Protein AF-A0A8X7S260-F1 (afdb_monomer)

Nearest PDB structures (foldseek):
  6qb8-assembly1_Z  TM=8.888E-01  e=1.088E-11  Homo sapiens
  6qb8-assembly1_z  TM=8.817E-01  e=7.851E-12  Homo sapiens
  6krd-assembly1_z  TM=8.462E-01  e=6.605E-10  Saccharomyces cerevisiae S288C
  3izk-assembly1_A  TM=9.332E-01  e=3.162E-06  Methanococcus maripaludis
  5w74-assembly1_A  TM=9.284E-01  e=2.004E-06  Methanococcus maripaludis

Secondary structure (DSSP, 8-state):
----S-----TT---SS---EEE-SSPPPHHHHHHHHHTT-EEE-S--HHHHHHHHHHH-----S-STT--GGG----SEEEEEEETTEEEEEEE--SS-S--------SSHHHHHHHHHHHHHHHHHHHHHHHH-----TTTHHHHHHHHHHHHHHHHT-

Mean predicted aligned error: 10.53 Å

InterPro domains:
  IPR002423 Chaperonin Cpn60/GroEL/TCP-1 family [PF00118] (23-148)
  IPR017998 T-complex protein 1 [PTHR11353] (20-147)
  IPR027409 GroEL-like apical domain superfamily [G3DSA:3.50.7.10] (14-104)
  IPR027409 GroEL-like apical domain superfamily [SSF52029] (23-109)
  IPR027410 TCP-1-like chaperonin intermediate domain superfamily [SSF54849] (99-135)

Structure (mmCIF, N/CA/C/O backbone):
data_AF-A0A8X7S260-F1
#
_entry.id   AF-A0A8X7S260-F1
#
loop_
_atom_site.group_PDB
_atom_site.id
_atom_site.type_symbol
_atom_site.label_atom_id
_atom_site.label_alt_id
_atom_site.label_comp_id
_atom_site.label_asym_id
_atom_site.label_entity_id
_atom_site.label_seq_id
_atom_site.pdbx_PDB_ins_code
_atom_site.Cartn_x
_atom_site.Cartn_y
_atom_site.Cartn_z
_atom_site.occupancy
_atom_site.B_iso_or_equiv
_atom_site.auth_seq_id
_atom_site.auth_comp_id
_atom_site.auth_asym_id
_atom_site.auth_atom_id
_atom_site.pdbx_PDB_model_num
ATOM 1 N N . MET A 1 1 ? -2.926 1.663 4.053 1.00 48.38 1 MET A N 1
ATOM 2 C CA . MET A 1 1 ? -2.235 2.239 5.221 1.00 48.38 1 MET A CA 1
ATOM 3 C C . MET A 1 1 ? -2.868 3.576 5.534 1.00 48.38 1 MET A C 1
ATOM 5 O O . MET A 1 1 ? -3.046 4.372 4.614 1.00 48.38 1 MET A O 1
ATOM 9 N N . MET A 1 2 ? -3.307 3.755 6.772 1.00 48.09 2 MET A N 1
ATOM 10 C CA . MET A 1 2 ? -3.857 5.011 7.261 1.00 48.09 2 MET A CA 1
ATOM 11 C C . MET A 1 2 ? -2.799 5.652 8.157 1.00 48.09 2 MET A C 1
ATOM 13 O O . MET A 1 2 ? -2.284 4.975 9.038 1.00 48.09 2 MET A O 1
ATOM 17 N N . ASP A 1 3 ? -2.401 6.888 7.842 1.00 41.50 3 ASP A N 1
ATOM 18 C CA . ASP A 1 3 ? -1.602 7.704 8.762 1.00 41.50 3 ASP A CA 1
ATOM 19 C C . ASP A 1 3 ? -2.616 8.341 9.715 1.00 41.50 3 ASP A C 1
ATOM 21 O O . ASP A 1 3 ? -3.375 9.228 9.294 1.00 41.50 3 ASP A O 1
ATOM 25 N N . ASP A 1 4 ? -2.676 7.810 10.930 1.00 44.59 4 ASP A N 1
ATOM 26 C CA . ASP A 1 4 ? -3.700 8.082 11.932 1.00 44.59 4 ASP A CA 1
ATOM 27 C C . ASP A 1 4 ? -3.043 8.783 13.130 1.00 44.59 4 ASP A C 1
ATOM 29 O O . ASP A 1 4 ? -2.423 8.131 13.964 1.00 44.59 4 ASP A O 1
ATOM 33 N N . GLU A 1 5 ? -3.156 10.112 13.217 1.00 36.41 5 GLU A N 1
ATOM 34 C CA . GLU A 1 5 ? -2.592 10.864 14.354 1.00 36.41 5 GLU A CA 1
ATOM 35 C C . GLU A 1 5 ? -3.492 10.914 15.595 1.00 36.41 5 GLU A C 1
ATOM 37 O O . GLU A 1 5 ? -3.014 11.298 16.648 1.00 36.41 5 GLU A O 1
ATOM 42 N N . ASP A 1 6 ? -4.746 10.462 15.552 1.00 32.25 6 ASP A N 1
ATOM 43 C CA . ASP A 1 6 ? -5.596 10.445 16.752 1.00 32.25 6 ASP A CA 1
ATOM 44 C C . ASP A 1 6 ? -6.490 9.203 16.764 1.00 32.25 6 ASP A C 1
ATOM 46 O O . ASP A 1 6 ? -7.615 9.218 16.250 1.00 32.25 6 ASP A O 1
ATOM 50 N N . PHE A 1 7 ? -5.982 8.114 17.347 1.00 42.25 7 PHE A N 1
ATOM 51 C CA . PHE A 1 7 ? -6.727 6.867 17.523 1.00 42.25 7 PHE A CA 1
ATOM 52 C C . PHE A 1 7 ? -6.581 6.286 18.929 1.00 42.25 7 PHE A C 1
ATOM 54 O O . PHE A 1 7 ? -5.612 5.590 19.272 1.00 42.25 7 PHE A O 1
ATOM 61 N N . ASP A 1 8 ? -7.622 6.513 19.723 1.00 37.78 8 ASP A N 1
ATOM 62 C CA . ASP A 1 8 ? -7.876 5.751 20.934 1.00 37.78 8 ASP A CA 1
ATOM 63 C C . ASP A 1 8 ? -8.620 4.471 20.557 1.00 37.78 8 ASP A C 1
ATOM 65 O O . ASP A 1 8 ? -9.712 4.490 19.987 1.00 37.78 8 ASP A O 1
ATOM 69 N N . PHE A 1 9 ? -7.966 3.347 20.834 1.00 46.19 9 PHE A N 1
ATOM 70 C CA . PHE A 1 9 ? -8.487 2.008 20.624 1.00 46.19 9 PHE A CA 1
ATOM 71 C C . PHE A 1 9 ? -8.379 1.269 21.954 1.00 46.19 9 PHE A C 1
ATOM 73 O O . PHE A 1 9 ? -7.269 0.968 22.402 1.00 46.19 9 PHE A O 1
ATOM 80 N N . ASP A 1 10 ? -9.515 0.981 22.588 1.00 38.03 10 ASP A N 1
ATOM 81 C CA . ASP A 1 10 ? -9.543 0.178 23.808 1.00 38.03 10 ASP A CA 1
ATOM 82 C C . ASP A 1 10 ? -9.396 -1.302 23.445 1.00 38.03 10 ASP A C 1
ATOM 84 O O . ASP A 1 10 ? -10.298 -1.970 22.935 1.00 38.03 10 ASP A O 1
ATOM 88 N N . LYS A 1 11 ? -8.188 -1.817 23.679 1.00 41.78 11 LYS A N 1
ATOM 89 C CA . LYS A 1 11 ? -7.695 -3.111 23.189 1.00 41.78 11 LYS A CA 1
ATOM 90 C C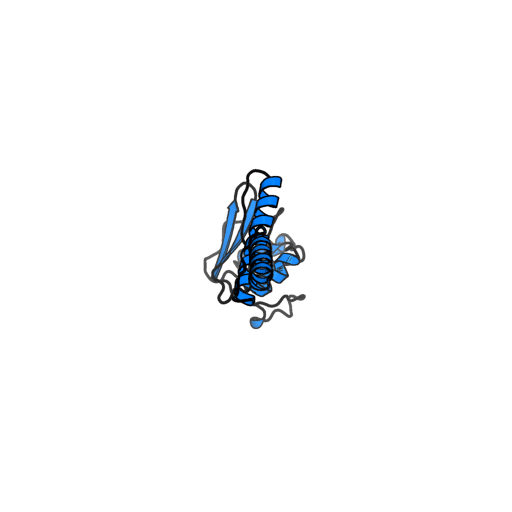 . LYS A 1 11 ? -8.294 -4.350 23.861 1.00 41.78 11 LYS A C 1
ATOM 92 O O . LYS A 1 11 ? -7.859 -5.462 23.568 1.00 41.78 11 LYS A O 1
ATOM 97 N N . GLU A 1 12 ? -9.253 -4.215 24.769 1.00 36.50 12 GLU A N 1
ATOM 98 C CA . GLU A 1 12 ? -9.434 -5.247 25.796 1.00 36.50 12 GLU A CA 1
ATOM 99 C C . GLU A 1 12 ? -10.564 -6.262 25.541 1.00 36.50 12 GLU A C 1
ATOM 101 O O . GLU A 1 12 ? -10.754 -7.165 26.354 1.00 36.50 12 GLU A O 1
ATOM 106 N N . ARG A 1 13 ? -11.324 -6.191 24.430 1.00 40.81 13 ARG A N 1
ATOM 107 C CA . ARG A 1 13 ? -12.587 -6.963 24.382 1.00 40.81 13 ARG A CA 1
ATOM 108 C C . ARG A 1 13 ? -13.137 -7.480 23.049 1.00 40.81 13 ARG A C 1
ATOM 110 O O . ARG A 1 13 ? -14.346 -7.665 22.959 1.00 40.81 13 ARG A O 1
ATOM 117 N N . ILE A 1 14 ? -12.322 -7.801 22.039 1.00 48.59 14 ILE A N 1
ATOM 118 C CA . ILE A 1 14 ? -12.876 -8.297 20.758 1.00 48.59 14 ILE A CA 1
ATOM 119 C C . ILE A 1 14 ? -12.652 -9.814 20.567 1.00 48.59 14 ILE A C 1
ATOM 121 O O . ILE A 1 14 ? -11.515 -10.253 20.368 1.00 48.59 14 ILE A O 1
ATOM 125 N N . PRO A 1 15 ? -13.712 -10.653 20.606 1.00 39.16 15 PRO A N 1
ATOM 126 C CA . PRO A 1 15 ? -13.614 -12.071 20.279 1.00 39.16 15 PRO A CA 1
ATOM 127 C C . PRO A 1 15 ? -13.360 -12.270 18.774 1.00 39.16 15 PRO A C 1
ATOM 129 O O . PRO A 1 15 ? -13.982 -11.646 17.924 1.00 39.16 15 PRO A O 1
ATOM 132 N N . ARG A 1 16 ? -12.451 -13.195 18.441 1.00 40.56 16 ARG A N 1
ATOM 133 C CA . ARG A 1 16 ? -11.878 -13.473 17.103 1.00 40.56 16 ARG A CA 1
ATOM 134 C C . ARG A 1 16 ? -12.853 -13.918 15.988 1.00 40.56 16 ARG A C 1
ATOM 136 O O . ARG A 1 16 ? -12.409 -14.515 15.009 1.00 40.56 16 ARG A O 1
ATOM 143 N N . LYS A 1 17 ? -14.168 -13.725 16.101 1.00 36.12 17 LYS A N 1
ATOM 144 C CA . LYS A 1 17 ? -15.135 -14.268 15.132 1.00 36.12 17 LYS A CA 1
ATOM 145 C C . LYS A 1 17 ? -16.014 -13.161 14.555 1.00 36.12 17 LYS A C 1
ATOM 147 O O . LYS A 1 17 ? -16.939 -12.711 15.211 1.00 36.12 17 LYS A O 1
ATOM 152 N N . LYS A 1 18 ? -15.719 -12.830 13.289 1.00 41.84 18 LYS A N 1
ATOM 153 C CA . LYS A 1 18 ? -16.306 -11.777 12.436 1.00 41.84 18 LYS A CA 1
ATOM 154 C C . LYS A 1 18 ? -15.912 -10.361 12.854 1.00 41.84 18 LYS A C 1
ATOM 156 O O . LYS A 1 18 ? -16.668 -9.646 13.492 1.00 41.84 18 LYS A O 1
ATOM 161 N N . ILE A 1 19 ? -14.713 -9.962 12.439 1.00 50.75 19 ILE A N 1
ATOM 162 C CA . ILE A 1 19 ? -14.265 -8.576 12.540 1.00 50.75 19 ILE A CA 1
ATOM 163 C C . ILE A 1 19 ? -14.835 -7.830 11.332 1.00 50.75 19 ILE A C 1
ATOM 165 O O . ILE A 1 19 ? -14.309 -7.934 10.226 1.00 50.75 19 ILE A O 1
ATOM 169 N N . CYS A 1 20 ? -15.932 -7.108 11.537 1.00 52.25 20 CYS A N 1
ATOM 170 C CA . CYS A 1 20 ? -16.378 -6.091 10.594 1.00 52.25 20 CYS A CA 1
ATOM 171 C C . CYS A 1 20 ? -15.602 -4.809 10.914 1.00 52.25 20 CYS A C 1
ATOM 173 O O . CYS A 1 20 ? -15.678 -4.308 12.035 1.00 52.25 20 CYS A O 1
ATOM 175 N N . ALA A 1 21 ? -14.821 -4.309 9.957 1.00 58.41 21 ALA A N 1
ATOM 176 C CA . ALA A 1 21 ? -14.136 -3.028 10.086 1.00 58.41 21 ALA A CA 1
ATOM 177 C C . ALA A 1 21 ? -14.994 -1.937 9.427 1.00 58.41 21 ALA A C 1
ATOM 179 O O . ALA A 1 21 ? -15.119 -1.900 8.204 1.00 58.41 21 ALA A O 1
ATOM 180 N N . GLY A 1 22 ? -15.615 -1.074 10.232 1.00 59.47 22 GLY A N 1
ATOM 181 C CA . GLY A 1 22 ? -16.381 0.075 9.751 1.00 59.47 22 GLY A CA 1
ATOM 182 C C . GLY A 1 22 ? -15.469 1.287 9.591 1.00 59.47 22 GLY A C 1
ATOM 183 O O . GLY A 1 22 ? -14.936 1.786 10.579 1.00 59.47 22 GLY A O 1
ATOM 184 N N . ILE A 1 23 ? -15.269 1.763 8.362 1.00 65.00 23 ILE A N 1
ATOM 185 C CA . ILE A 1 23 ? -14.411 2.921 8.083 1.00 65.00 23 ILE A CA 1
ATOM 186 C C . ILE A 1 23 ? -15.292 4.135 7.800 1.00 65.00 23 ILE A C 1
ATOM 188 O O . ILE A 1 23 ? -16.053 4.138 6.834 1.00 65.00 23 ILE A O 1
ATOM 192 N N . TYR A 1 24 ? -15.164 5.182 8.615 1.00 64.25 24 TYR A N 1
ATOM 193 C CA . TYR A 1 24 ? -16.004 6.373 8.514 1.00 64.25 24 TYR A CA 1
ATOM 194 C C . TYR A 1 24 ? -15.188 7.591 8.076 1.00 64.25 24 TYR A C 1
ATOM 196 O O . TYR A 1 24 ? -14.144 7.917 8.646 1.00 64.25 24 TYR A O 1
ATOM 204 N N . MET A 1 25 ? -15.694 8.308 7.067 1.00 52.06 25 MET A N 1
ATOM 205 C CA . MET A 1 25 ? -15.110 9.586 6.633 1.00 52.06 25 MET A CA 1
ATOM 206 C C . MET A 1 25 ? -15.355 10.704 7.654 1.00 52.06 25 MET A C 1
ATOM 208 O O . MET A 1 25 ? -14.506 11.573 7.845 1.00 52.06 25 MET A O 1
ATOM 212 N N . LYS A 1 26 ? -16.519 10.694 8.316 1.00 68.00 26 LYS A N 1
ATOM 213 C CA . LYS A 1 26 ? -16.851 11.649 9.379 1.00 68.00 26 LYS A CA 1
ATOM 214 C C . LYS A 1 26 ? -16.353 11.149 10.736 1.00 68.00 26 LYS A C 1
ATOM 216 O O . LYS A 1 26 ? -16.098 9.963 10.933 1.00 68.00 26 LYS A O 1
ATOM 221 N N . GLY A 1 27 ? -16.192 12.084 11.670 1.00 63.62 27 GLY A N 1
ATOM 222 C CA . GLY A 1 27 ? -15.901 11.749 13.058 1.00 63.62 27 GLY A CA 1
ATOM 223 C C . GLY A 1 27 ? -17.075 11.008 13.693 1.00 63.62 27 GLY A C 1
ATOM 224 O O . GLY A 1 27 ? -18.220 11.393 13.490 1.00 63.62 27 GLY A O 1
ATOM 225 N N . ILE A 1 28 ? -16.763 9.967 14.457 1.00 72.44 28 ILE A N 1
ATOM 226 C CA . ILE A 1 28 ? -17.706 9.250 15.316 1.00 72.44 28 ILE A CA 1
ATOM 227 C C . ILE A 1 28 ? -17.657 9.897 16.705 1.00 72.44 28 ILE A C 1
ATOM 229 O O . ILE A 1 28 ? -16.582 10.346 17.133 1.00 72.44 28 ILE A O 1
ATOM 233 N N . ASP A 1 29 ? -18.800 9.972 17.380 1.00 79.56 29 ASP A N 1
ATOM 234 C CA . ASP A 1 29 ? -18.892 10.412 18.771 1.00 79.56 29 ASP A CA 1
ATOM 235 C C . ASP A 1 29 ? -18.348 9.333 19.727 1.00 79.56 29 ASP A C 1
ATOM 237 O O . ASP A 1 29 ? -18.631 8.150 19.519 1.00 79.56 29 ASP A O 1
ATOM 241 N N . PRO A 1 30 ? -17.636 9.707 20.808 1.00 76.62 30 PRO A N 1
ATOM 242 C CA . PRO A 1 30 ? -17.104 8.760 21.793 1.00 76.62 30 PRO A CA 1
ATOM 243 C C . PRO A 1 30 ? -18.101 7.702 22.310 1.00 76.62 30 PRO A C 1
ATOM 245 O O . PRO A 1 30 ? -17.763 6.523 22.259 1.00 76.62 30 PRO A O 1
ATOM 248 N N . PRO A 1 31 ? -19.351 8.036 22.707 1.00 81.81 31 PRO A N 1
ATOM 249 C CA . PRO A 1 31 ? -20.288 7.021 23.204 1.00 81.81 31 PRO A CA 1
ATOM 250 C C . PRO A 1 31 ? -20.689 5.983 22.145 1.00 81.81 31 PRO A C 1
ATOM 252 O O . PRO A 1 31 ? -21.048 4.857 22.482 1.00 81.81 31 PRO A O 1
ATOM 255 N N . SER A 1 32 ? -20.627 6.342 20.860 1.00 79.31 32 SER A N 1
ATOM 256 C CA . SER A 1 32 ? -20.924 5.413 19.766 1.00 79.31 32 SER A CA 1
ATOM 257 C C . SER A 1 32 ? -19.779 4.426 19.537 1.00 79.31 32 SER A C 1
ATOM 259 O O . SER A 1 32 ? -20.025 3.291 19.138 1.00 79.31 32 SER A O 1
ATOM 261 N N . LEU A 1 33 ? -18.535 4.823 19.827 1.00 75.50 33 LEU A N 1
ATOM 262 C CA . LEU A 1 33 ? -17.379 3.924 19.764 1.00 75.50 33 LEU A CA 1
ATOM 263 C C . LEU A 1 33 ? -17.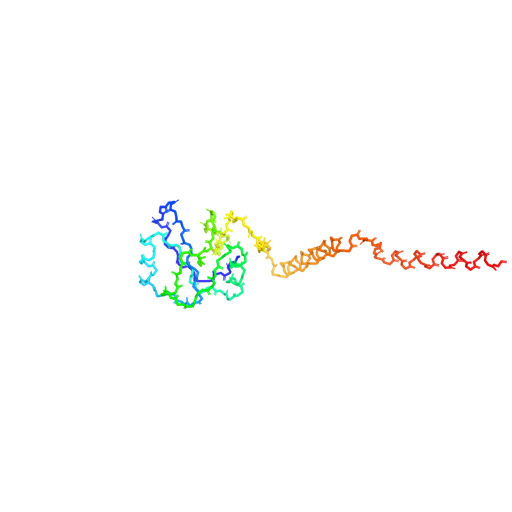479 2.826 20.824 1.00 75.50 33 LEU A C 1
ATOM 265 O O . LEU A 1 33 ? -17.271 1.659 20.500 1.00 75.50 33 LEU A O 1
ATOM 269 N N . ASP A 1 34 ? -17.894 3.173 22.043 1.00 79.19 34 ASP A N 1
ATOM 270 C CA . ASP A 1 34 ? -18.097 2.199 23.122 1.00 79.19 34 ASP A CA 1
ATOM 271 C C . ASP A 1 34 ? -19.171 1.161 22.768 1.00 79.19 34 ASP A C 1
ATOM 273 O O . ASP A 1 34 ? -19.042 -0.024 23.085 1.00 79.19 34 ASP A O 1
ATOM 277 N N . LEU A 1 35 ? -20.239 1.596 22.091 1.00 80.75 35 LEU A N 1
ATOM 278 C CA . LEU A 1 35 ? -21.301 0.716 21.600 1.00 80.75 35 LEU A CA 1
ATOM 279 C C . LEU A 1 35 ? -20.779 -0.240 20.517 1.00 80.75 35 LEU A C 1
ATOM 281 O O . LEU A 1 35 ? -21.038 -1.439 20.588 1.00 80.75 35 LEU A O 1
ATOM 285 N N . LEU A 1 36 ? -19.993 0.258 19.560 1.00 76.12 36 LEU A N 1
ATOM 286 C CA . LEU A 1 36 ? -19.393 -0.561 18.499 1.00 76.12 36 LEU A CA 1
ATOM 287 C C . LEU A 1 36 ? -18.363 -1.559 19.048 1.00 76.12 36 LEU A C 1
ATOM 289 O O . LEU A 1 36 ? -18.339 -2.716 18.627 1.00 76.12 36 LEU A O 1
ATOM 293 N N . ALA A 1 37 ? -17.565 -1.146 20.034 1.00 75.06 37 ALA A N 1
ATOM 294 C CA . ALA A 1 37 ? -16.590 -2.006 20.695 1.00 75.06 37 ALA A CA 1
ATOM 295 C C . ALA A 1 37 ? -17.261 -3.148 21.478 1.00 75.06 37 ALA A C 1
ATOM 297 O O . ALA A 1 37 ? -16.758 -4.273 21.470 1.00 75.06 37 ALA A O 1
ATOM 298 N N . ARG A 1 38 ? -18.422 -2.898 22.107 1.00 77.12 38 ARG A N 1
ATOM 299 C CA . ARG A 1 38 ? -19.225 -3.943 22.776 1.00 77.12 38 ARG A CA 1
ATOM 300 C C . ARG A 1 38 ? -19.737 -5.003 21.806 1.00 77.12 38 ARG A C 1
ATOM 302 O O . ARG A 1 38 ? -19.746 -6.177 22.160 1.00 77.12 38 ARG A O 1
ATOM 309 N N . GLU A 1 39 ? -20.101 -4.596 20.595 1.00 76.19 39 GLU A N 1
ATOM 310 C CA . GLU A 1 39 ? -20.525 -5.498 19.516 1.00 76.19 39 GLU A CA 1
ATOM 311 C C . GLU A 1 39 ? -19.338 -6.147 18.773 1.00 76.19 39 GLU A C 1
ATOM 313 O O . GLU A 1 39 ? -19.529 -6.923 17.838 1.00 76.19 39 GLU A O 1
ATOM 318 N N . GLY A 1 40 ? -18.095 -5.863 19.184 1.00 70.56 40 GLY A N 1
ATOM 319 C CA . GLY A 1 40 ? -16.887 -6.435 18.584 1.00 70.56 40 GLY A CA 1
ATOM 320 C C . GLY A 1 40 ? -16.551 -5.882 17.194 1.00 70.56 40 GLY A C 1
ATOM 321 O O . GLY A 1 40 ? -15.825 -6.527 16.434 1.00 70.56 40 GLY A O 1
ATOM 322 N N . ILE A 1 41 ? -17.071 -4.702 16.852 1.00 75.75 41 ILE A N 1
ATOM 323 C CA . ILE A 1 41 ? -16.849 -4.030 15.570 1.00 75.75 41 ILE A CA 1
ATOM 324 C C . ILE A 1 41 ? -15.671 -3.066 15.715 1.00 75.75 41 ILE A C 1
ATOM 326 O O . ILE A 1 41 ? -15.656 -2.199 16.588 1.00 75.75 41 ILE A O 1
ATOM 330 N N . ILE A 1 42 ? -14.687 -3.193 14.824 1.00 73.94 42 ILE A N 1
ATOM 331 C CA . ILE A 1 42 ? -13.550 -2.270 14.757 1.00 73.94 42 ILE A CA 1
ATOM 332 C C . ILE A 1 42 ? -13.994 -1.054 13.951 1.00 73.94 42 ILE A C 1
ATOM 334 O O . ILE A 1 42 ? -14.357 -1.185 12.782 1.00 73.94 42 ILE A O 1
ATOM 338 N N . ALA A 1 43 ? -13.973 0.130 14.556 1.00 71.69 43 ALA A N 1
ATOM 339 C CA . ALA A 1 43 ? -14.369 1.362 13.887 1.00 71.69 43 ALA A CA 1
ATOM 340 C C . ALA A 1 43 ? -13.163 2.275 13.672 1.00 71.69 43 ALA A C 1
ATOM 342 O O . ALA A 1 43 ? -12.473 2.637 14.623 1.00 71.69 43 ALA A O 1
ATOM 343 N N . LEU A 1 44 ? -12.934 2.667 12.417 1.00 72.94 44 LEU A N 1
ATOM 344 C CA . LEU A 1 44 ? -11.920 3.646 12.058 1.00 72.94 44 LEU A CA 1
ATOM 345 C C . LEU A 1 44 ? -12.565 5.033 11.915 1.00 72.94 44 LEU A C 1
ATOM 347 O O . LEU A 1 44 ? -13.392 5.263 11.028 1.00 72.94 44 LEU A O 1
ATOM 351 N N . ARG A 1 45 ? -12.194 5.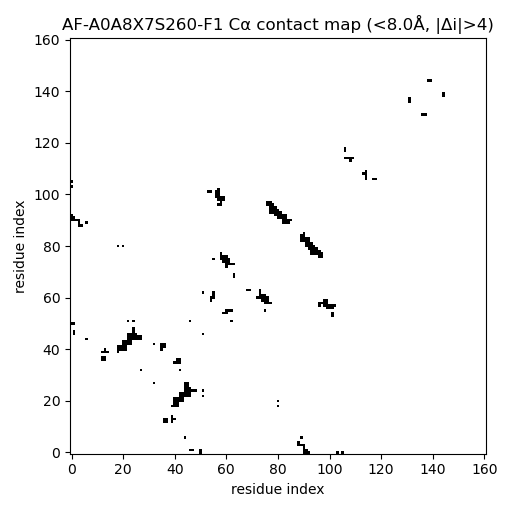956 12.808 1.00 73.62 45 ARG A N 1
ATOM 352 C CA . ARG A 1 45 ? -12.618 7.359 12.816 1.00 73.62 45 ARG A CA 1
ATOM 353 C C . ARG A 1 45 ? -11.764 8.191 11.849 1.00 73.62 45 ARG A C 1
ATOM 355 O O . ARG A 1 45 ? -10.551 8.067 11.835 1.00 73.62 45 ARG A O 1
ATOM 362 N N . ARG A 1 46 ? -12.389 9.105 11.093 1.00 71.88 46 ARG A N 1
ATOM 363 C CA . ARG A 1 46 ? -11.700 10.106 10.240 1.00 71.88 46 ARG A CA 1
ATOM 364 C C . ARG A 1 46 ? -10.728 9.507 9.210 1.00 71.88 46 ARG A C 1
ATOM 366 O O . ARG A 1 46 ? -9.594 9.960 9.063 1.00 71.88 46 ARG A O 1
ATOM 373 N N . ALA A 1 47 ? -11.193 8.561 8.402 1.00 71.81 47 ALA A N 1
ATOM 374 C CA . ALA A 1 47 ? -10.386 8.085 7.284 1.00 71.81 47 ALA A CA 1
ATOM 375 C C . ALA A 1 47 ? -10.206 9.171 6.205 1.00 71.81 47 ALA A C 1
ATOM 377 O O . ALA A 1 47 ? -11.174 9.760 5.712 1.00 71.81 47 ALA A O 1
ATOM 378 N N . LYS A 1 48 ? -8.958 9.405 5.775 1.00 77.69 48 LYS A N 1
ATOM 379 C CA . LYS A 1 48 ? -8.657 10.268 4.617 1.00 77.69 48 LYS A CA 1
ATOM 380 C C . LYS A 1 48 ? -9.352 9.720 3.362 1.00 77.69 48 LYS A C 1
ATOM 382 O O . LYS A 1 48 ? -9.276 8.524 3.081 1.00 77.69 48 LYS A O 1
ATOM 387 N N . ARG A 1 49 ? -9.927 10.604 2.535 1.00 77.06 49 ARG A N 1
ATOM 388 C CA . ARG A 1 49 ? -10.622 10.241 1.279 1.00 77.06 49 ARG A CA 1
ATOM 389 C C . ARG A 1 49 ? -9.794 9.321 0.370 1.00 77.06 49 ARG A C 1
ATOM 391 O O . ARG A 1 49 ? -10.302 8.330 -0.140 1.00 77.06 49 ARG A O 1
ATOM 398 N N . ARG A 1 50 ? -8.491 9.591 0.249 1.00 77.44 50 ARG A N 1
ATOM 399 C CA . ARG A 1 50 ? -7.549 8.773 -0.535 1.00 77.44 50 ARG A CA 1
ATOM 400 C C . ARG A 1 50 ? -7.482 7.310 -0.076 1.00 77.44 50 ARG A C 1
ATOM 402 O O . ARG A 1 50 ? -7.217 6.425 -0.883 1.00 77.44 50 ARG A O 1
ATOM 409 N N . ASN A 1 51 ? -7.671 7.053 1.217 1.00 79.00 51 ASN A N 1
ATOM 410 C CA . ASN A 1 51 ? -7.616 5.704 1.774 1.00 79.00 51 ASN A CA 1
ATOM 411 C C . ASN A 1 51 ? -8.929 4.954 1.549 1.00 79.00 51 ASN A C 1
ATOM 413 O O . ASN A 1 51 ? -8.882 3.762 1.273 1.00 79.00 51 ASN A O 1
ATOM 417 N N . MET A 1 52 ? -10.070 5.650 1.575 1.00 77.25 52 MET A N 1
ATOM 418 C CA . MET A 1 52 ? -11.372 5.062 1.237 1.00 77.25 52 MET A CA 1
ATOM 419 C C . MET A 1 52 ? -11.388 4.497 -0.184 1.00 77.25 52 MET A C 1
ATOM 421 O O . MET A 1 52 ? -11.737 3.338 -0.378 1.00 77.25 52 MET A O 1
ATOM 425 N N . GLU A 1 53 ? -10.924 5.278 -1.161 1.00 81.69 53 GLU A N 1
ATOM 426 C CA . GLU A 1 53 ? -10.853 4.843 -2.564 1.00 81.69 53 GLU A CA 1
ATOM 427 C C . GLU A 1 53 ? -9.978 3.585 -2.724 1.00 81.69 53 GLU A C 1
ATOM 429 O O . GLU A 1 53 ? -10.313 2.667 -3.468 1.00 81.69 53 GLU A O 1
ATOM 434 N N . ARG A 1 54 ? -8.879 3.491 -1.965 1.00 82.31 54 ARG A N 1
ATOM 435 C CA . ARG A 1 54 ? -7.990 2.318 -1.972 1.00 82.31 54 ARG A CA 1
ATOM 436 C C . ARG A 1 54 ? -8.595 1.097 -1.291 1.00 82.31 54 ARG A C 1
ATOM 438 O O . ARG A 1 54 ? -8.334 -0.015 -1.730 1.00 82.31 54 ARG A O 1
ATOM 445 N N . LEU A 1 55 ? -9.373 1.287 -0.229 1.00 80.00 55 LEU A N 1
ATOM 446 C CA . LEU A 1 55 ? -9.991 0.192 0.525 1.00 80.00 55 LEU A CA 1
ATOM 447 C C . LEU A 1 55 ? -11.169 -0.419 -0.223 1.00 80.00 55 LEU A C 1
ATOM 449 O O . LEU A 1 55 ? -11.318 -1.634 -0.203 1.00 80.00 55 LEU A O 1
ATOM 453 N N . VAL A 1 56 ? -11.933 0.399 -0.946 1.00 83.38 56 VAL A N 1
ATOM 454 C CA . VAL A 1 56 ? -12.943 -0.069 -1.905 1.00 83.38 56 VAL A CA 1
ATOM 455 C C . VAL A 1 56 ? -12.296 -0.978 -2.953 1.00 83.38 56 VAL A C 1
ATOM 457 O O . VAL A 1 56 ? -12.743 -2.101 -3.157 1.00 83.38 56 VAL A O 1
ATOM 460 N N . LEU A 1 57 ? -11.172 -0.550 -3.541 1.00 82.19 57 LEU A N 1
ATOM 461 C CA . LEU A 1 57 ? -10.434 -1.351 -4.526 1.00 82.19 57 LEU A CA 1
ATOM 462 C C . LEU A 1 57 ? -9.753 -2.592 -3.931 1.00 82.19 57 LEU A C 1
ATOM 464 O O . LEU A 1 57 ? -9.602 -3.598 -4.619 1.00 82.19 57 LEU A O 1
ATOM 468 N N . ALA A 1 58 ? -9.297 -2.523 -2.680 1.00 81.50 58 ALA A N 1
ATOM 469 C CA . ALA A 1 58 ? -8.666 -3.653 -2.013 1.00 81.50 58 ALA A CA 1
ATOM 470 C C . ALA A 1 58 ? -9.708 -4.703 -1.614 1.00 81.50 58 ALA A C 1
ATOM 472 O O . ALA A 1 58 ? -9.575 -5.848 -2.023 1.00 81.50 58 ALA A O 1
ATOM 473 N N . CYS A 1 59 ? -10.734 -4.310 -0.852 1.00 79.06 59 CYS A N 1
ATOM 474 C CA . CYS A 1 59 ? -11.726 -5.187 -0.219 1.00 79.06 59 CYS A CA 1
ATOM 475 C C . CYS A 1 59 ? -12.941 -5.517 -1.098 1.00 79.06 59 CYS A C 1
ATOM 477 O O . CYS A 1 59 ? -13.678 -6.446 -0.763 1.00 79.06 59 CYS A O 1
ATOM 479 N N . GLY A 1 60 ? -13.162 -4.772 -2.187 1.00 77.06 60 GLY A N 1
ATOM 480 C CA . GLY A 1 60 ? -14.274 -4.976 -3.119 1.00 77.06 60 GLY A CA 1
ATOM 481 C C . GLY A 1 60 ? -15.645 -4.531 -2.597 1.00 77.06 60 GLY A C 1
ATOM 482 O O . GLY A 1 60 ? -16.650 -5.028 -3.086 1.00 77.06 60 GLY A O 1
ATOM 483 N N . GLY A 1 61 ? -15.690 -3.654 -1.589 1.00 79.19 61 GLY A N 1
ATOM 484 C CA . GLY A 1 61 ? -16.937 -3.090 -1.049 1.00 79.19 61 GLY A CA 1
ATOM 485 C C . GLY A 1 61 ? -17.275 -1.727 -1.653 1.00 79.19 61 GLY A C 1
ATOM 486 O O . GLY A 1 61 ? -16.421 -1.099 -2.274 1.00 79.19 61 GLY A O 1
ATOM 487 N N . GLU A 1 62 ? -18.487 -1.230 -1.425 1.00 80.06 62 GLU A N 1
ATOM 488 C CA . GLU A 1 62 ? -18.931 0.083 -1.909 1.00 80.06 62 GLU A CA 1
ATOM 489 C C . GLU A 1 62 ? -18.931 1.138 -0.796 1.00 80.06 62 GLU A C 1
ATOM 491 O O . GLU A 1 62 ? -19.230 0.863 0.367 1.00 80.06 62 GLU A O 1
ATOM 496 N N . ALA A 1 63 ? -18.593 2.379 -1.152 1.00 79.19 63 ALA A N 1
ATOM 497 C CA . ALA A 1 63 ? -18.653 3.501 -0.223 1.00 79.19 63 ALA A CA 1
ATOM 498 C C . ALA A 1 63 ? -20.087 4.047 -0.150 1.00 79.19 63 ALA A C 1
ATOM 500 O O . ALA A 1 63 ? -20.557 4.699 -1.082 1.00 79.19 63 ALA A O 1
ATOM 501 N N . VAL A 1 64 ? -20.759 3.809 0.976 1.00 81.75 64 VAL A N 1
ATOM 502 C CA . VAL A 1 64 ? -22.135 4.259 1.227 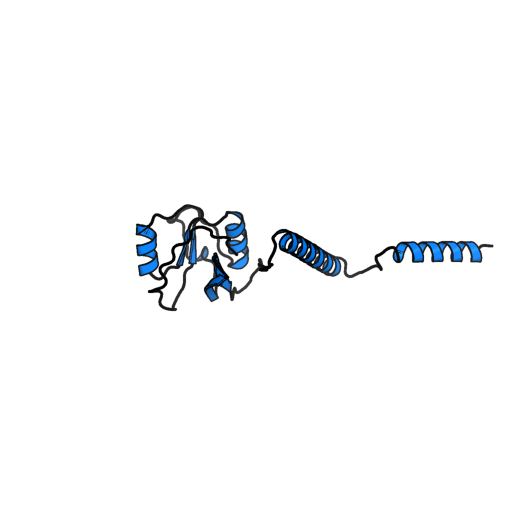1.00 81.75 64 VAL A CA 1
ATOM 503 C C . VAL A 1 64 ? -22.131 5.541 2.070 1.00 81.75 64 VAL A C 1
ATOM 505 O O . VAL A 1 64 ? -21.310 5.702 2.974 1.00 81.75 64 VAL A O 1
ATOM 508 N N . ASN A 1 65 ? -23.035 6.479 1.766 1.00 78.44 65 ASN A N 1
ATOM 509 C CA . ASN A 1 65 ? -23.125 7.773 2.460 1.00 78.44 65 ASN A CA 1
ATOM 510 C C . ASN A 1 65 ? -24.068 7.763 3.674 1.00 78.44 65 ASN A C 1
ATOM 512 O O . ASN A 1 65 ? -23.871 8.559 4.595 1.00 78.44 65 ASN A O 1
ATOM 516 N N . SER A 1 66 ? -25.072 6.885 3.671 1.00 74.94 66 SER A N 1
ATOM 517 C CA . SER A 1 66 ? -26.089 6.762 4.720 1.00 74.94 66 SER A CA 1
ATOM 518 C C . SER A 1 66 ? -25.984 5.398 5.398 1.00 74.94 66 SER A C 1
ATOM 520 O O . SER A 1 66 ? -25.688 4.400 4.747 1.00 74.94 66 SER A O 1
ATOM 522 N N . VAL A 1 67 ? -26.257 5.340 6.701 1.00 72.06 67 VAL A N 1
ATOM 523 C CA . VAL A 1 67 ? -26.268 4.074 7.457 1.00 72.06 67 VAL A CA 1
ATOM 524 C C . VAL A 1 67 ? -27.469 3.191 7.110 1.00 72.06 67 VAL A C 1
ATOM 526 O O . VAL A 1 67 ? -27.360 1.972 7.186 1.00 72.06 67 VAL A O 1
ATOM 529 N N . ASP A 1 68 ? -28.581 3.792 6.681 1.00 74.62 68 ASP A N 1
ATOM 530 C CA . ASP A 1 68 ? -29.817 3.078 6.336 1.00 74.62 68 ASP A CA 1
ATOM 531 C C . ASP A 1 68 ? -29.732 2.349 4.984 1.00 74.62 68 ASP A C 1
ATOM 533 O O . ASP A 1 68 ? -30.417 1.353 4.769 1.00 74.62 68 ASP A O 1
ATOM 537 N N . ASP A 1 69 ? -28.843 2.806 4.096 1.00 74.75 69 ASP A N 1
ATOM 538 C CA . ASP A 1 69 ? -28.619 2.226 2.764 1.00 74.75 69 ASP A CA 1
ATOM 539 C C . ASP A 1 69 ? -27.569 1.095 2.785 1.00 74.75 69 ASP A C 1
ATOM 541 O O . ASP A 1 69 ? -27.127 0.611 1.740 1.00 74.75 69 ASP A O 1
ATOM 545 N N . LEU A 1 70 ? -27.115 0.681 3.974 1.00 72.88 70 LEU A N 1
ATOM 546 C CA . LEU A 1 70 ? -26.061 -0.314 4.117 1.00 72.88 70 LEU A CA 1
ATOM 547 C C . LEU A 1 70 ? -26.614 -1.723 3.869 1.00 72.88 70 LEU A C 1
ATOM 549 O O . LEU A 1 70 ? -27.225 -2.344 4.740 1.00 72.88 70 LEU A O 1
ATOM 553 N N . THR A 1 71 ? -26.360 -2.252 2.676 1.00 75.62 71 THR A N 1
ATOM 554 C CA . THR A 1 71 ? -26.693 -3.639 2.334 1.00 75.62 71 THR A CA 1
ATOM 555 C C . THR A 1 71 ? -25.519 -4.577 2.633 1.00 75.62 71 THR A C 1
ATOM 557 O O . THR A 1 71 ? -24.361 -4.148 2.602 1.00 75.62 71 THR A O 1
ATOM 560 N N . PRO A 1 72 ? -25.771 -5.872 2.911 1.00 76.06 72 PRO A N 1
ATOM 561 C CA . PRO A 1 72 ? -24.694 -6.848 3.088 1.00 76.06 72 PRO A CA 1
ATOM 562 C C . PRO A 1 72 ? -23.825 -7.010 1.832 1.00 76.06 72 PRO A C 1
ATOM 564 O O . PRO A 1 72 ? -22.671 -7.413 1.954 1.00 76.06 72 PRO A O 1
ATOM 567 N N . ASP A 1 73 ? -24.351 -6.657 0.657 1.00 76.75 73 ASP A N 1
ATOM 568 C CA . ASP A 1 73 ? -23.639 -6.718 -0.621 1.00 76.75 73 ASP A CA 1
ATOM 569 C C . ASP A 1 73 ? -22.629 -5.570 -0.783 1.00 76.75 73 ASP A C 1
ATOM 571 O O . ASP A 1 73 ? -21.612 -5.728 -1.454 1.00 76.75 73 ASP A O 1
ATOM 575 N N . SER A 1 74 ? -22.854 -4.433 -0.115 1.00 75.06 74 SER A N 1
ATOM 576 C CA . SER A 1 74 ? -21.918 -3.301 -0.101 1.00 75.06 74 SER A CA 1
ATOM 577 C C . SER A 1 74 ? -20.686 -3.549 0.784 1.00 75.06 74 SER A C 1
ATOM 579 O O . SER A 1 74 ? -19.731 -2.769 0.744 1.00 75.06 74 SER A O 1
ATOM 581 N N . LEU A 1 75 ? -20.679 -4.607 1.604 1.00 77.62 75 LEU A N 1
ATOM 582 C CA . LEU A 1 75 ? -19.591 -4.897 2.539 1.00 77.62 75 LEU A CA 1
ATOM 583 C C . LEU A 1 75 ? -18.414 -5.593 1.843 1.00 77.62 75 LEU A C 1
ATOM 585 O O . LEU A 1 75 ? -18.548 -6.659 1.247 1.00 77.62 75 LEU A O 1
ATOM 589 N N . GLY A 1 76 ? -17.221 -5.014 1.991 1.00 76.06 76 GLY A N 1
ATOM 590 C CA . GLY A 1 76 ? -15.977 -5.620 1.518 1.00 76.06 76 GLY A CA 1
ATOM 591 C C . GLY A 1 76 ? -15.526 -6.797 2.387 1.00 76.06 76 GLY A C 1
ATOM 592 O O . GLY A 1 76 ? -15.826 -6.868 3.581 1.00 76.06 76 GLY A O 1
ATOM 593 N N . TRP A 1 77 ? -14.753 -7.715 1.802 1.00 79.19 77 TRP A N 1
ATOM 594 C CA . TRP A 1 77 ? -14.233 -8.884 2.514 1.00 79.19 77 TRP A CA 1
ATOM 595 C C . TRP A 1 77 ? -12.741 -8.740 2.828 1.00 79.19 77 TRP A C 1
ATOM 597 O O . TRP A 1 77 ? -11.934 -8.507 1.930 1.00 79.19 77 TRP A O 1
ATOM 607 N N . ALA A 1 78 ? -12.367 -8.953 4.090 1.00 78.25 78 ALA A N 1
ATOM 608 C CA . ALA A 1 78 ? -10.981 -9.043 4.540 1.00 78.25 78 ALA A CA 1
ATOM 609 C C . ALA A 1 78 ? -10.818 -10.234 5.491 1.00 78.25 78 ALA A C 1
ATOM 611 O O . ALA A 1 78 ? -11.658 -10.456 6.364 1.00 78.25 78 ALA A O 1
ATOM 612 N N . GLY A 1 79 ? -9.751 -11.013 5.313 1.00 74.19 79 GLY A N 1
ATOM 613 C CA . GLY A 1 79 ? -9.485 -12.188 6.140 1.00 74.19 79 GLY A CA 1
ATOM 614 C C . GLY A 1 79 ? -8.889 -11.829 7.498 1.00 74.19 79 GLY A C 1
ATOM 615 O O . GLY A 1 79 ? -9.289 -12.397 8.514 1.00 74.19 79 GLY A O 1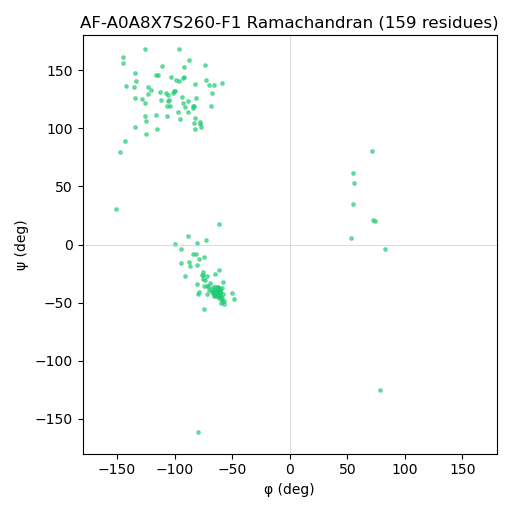
ATOM 616 N N . LEU A 1 80 ? -7.964 -10.868 7.530 1.00 77.94 80 LEU A N 1
ATOM 617 C CA . LEU A 1 80 ? -7.283 -10.450 8.748 1.00 77.94 80 LEU A CA 1
ATOM 618 C C . LEU A 1 80 ? -7.247 -8.924 8.828 1.00 77.94 80 LEU A C 1
ATOM 620 O O . LEU A 1 80 ? -6.764 -8.256 7.920 1.00 77.94 80 LEU A O 1
ATOM 624 N N . VAL A 1 81 ? -7.729 -8.377 9.940 1.00 78.69 81 VAL A N 1
ATOM 625 C CA . VAL A 1 81 ? -7.572 -6.961 10.272 1.00 78.69 81 VAL A CA 1
ATOM 626 C C . VAL A 1 81 ? -6.940 -6.888 11.647 1.00 78.69 81 VAL A C 1
ATOM 628 O O . VAL A 1 81 ? -7.476 -7.450 12.603 1.00 78.69 81 VAL A O 1
ATOM 631 N N . TYR A 1 82 ? -5.787 -6.240 11.741 1.00 77.94 82 TYR A N 1
ATOM 632 C CA . TYR A 1 82 ? -5.083 -6.073 13.004 1.00 77.94 82 TYR A CA 1
ATOM 633 C C . TYR A 1 82 ? -4.375 -4.730 13.063 1.00 77.94 82 TYR A C 1
ATOM 635 O O . TYR A 1 82 ? -4.036 -4.125 12.050 1.00 77.94 82 TYR A O 1
ATOM 643 N N . GLU A 1 83 ? -4.137 -4.281 14.283 1.00 76.69 83 GLU A N 1
ATOM 644 C CA . GLU A 1 83 ? -3.372 -3.079 14.557 1.00 76.69 83 GLU A CA 1
ATOM 645 C C . GLU A 1 83 ? -1.947 -3.468 14.951 1.00 76.69 83 GLU A C 1
ATOM 647 O O . GLU A 1 83 ? -1.737 -4.336 15.805 1.00 76.69 83 GLU A O 1
ATOM 652 N N . HIS A 1 84 ? -0.962 -2.814 14.348 1.00 81.44 84 HIS A N 1
ATOM 653 C CA . HIS A 1 84 ? 0.437 -2.951 14.711 1.00 81.44 84 HIS A CA 1
ATOM 654 C C . HIS A 1 84 ? 1.008 -1.582 15.061 1.00 81.44 84 HIS A C 1
ATOM 656 O O . HIS A 1 84 ? 0.899 -0.626 14.296 1.00 81.44 84 HIS A O 1
ATOM 662 N N . ILE 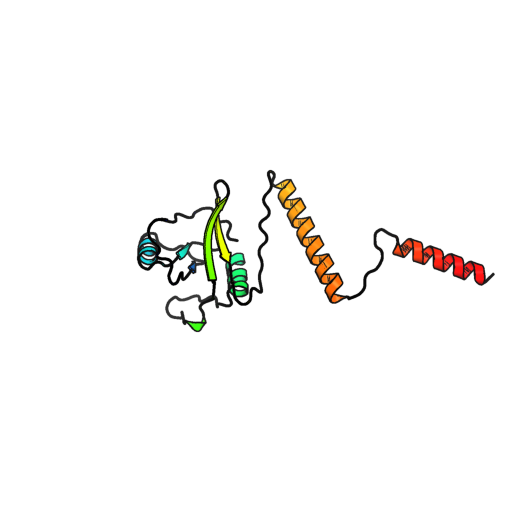A 1 85 ? 1.653 -1.507 16.221 1.00 81.94 85 ILE A N 1
ATOM 663 C CA . ILE A 1 85 ? 2.316 -0.295 16.699 1.00 81.94 85 ILE A CA 1
ATOM 664 C C . ILE A 1 85 ? 3.746 -0.314 16.163 1.00 81.94 85 ILE A C 1
ATOM 666 O O . ILE A 1 85 ? 4.462 -1.300 16.349 1.00 81.94 85 ILE A O 1
ATOM 670 N N . LEU A 1 86 ? 4.154 0.724 15.441 1.00 79.81 86 LEU A N 1
ATOM 671 C CA . LEU A 1 86 ? 5.500 0.847 14.882 1.00 79.81 86 LEU A CA 1
ATOM 672 C C . LEU A 1 86 ? 6.107 2.165 15.359 1.00 79.81 86 LEU A C 1
ATOM 674 O O . LEU A 1 86 ? 5.930 3.204 14.737 1.00 79.81 86 LEU A O 1
ATOM 678 N N . GLY A 1 87 ? 6.882 2.098 16.442 1.00 80.81 87 GLY A N 1
ATOM 679 C CA . GLY A 1 87 ? 7.367 3.302 17.117 1.00 80.81 87 GLY A CA 1
ATOM 680 C C . GLY A 1 87 ? 6.259 3.892 17.983 1.00 80.81 87 GLY A C 1
ATOM 681 O O . GLY A 1 87 ? 5.715 3.178 18.822 1.00 80.81 87 GLY A O 1
ATOM 682 N N . GLU A 1 88 ? 5.940 5.164 17.767 1.00 76.06 88 GLU A N 1
ATOM 683 C CA . GLU A 1 88 ? 4.888 5.886 18.499 1.00 76.06 88 GLU A CA 1
ATOM 684 C C . GLU A 1 88 ? 3.539 5.869 17.761 1.00 76.06 88 GLU A C 1
ATOM 686 O O . GLU A 1 88 ? 2.495 6.080 18.374 1.00 76.06 88 GLU A O 1
ATOM 691 N N . GLU A 1 89 ? 3.538 5.533 16.467 1.00 75.00 89 GLU A N 1
ATOM 692 C CA . GLU A 1 89 ? 2.334 5.498 15.636 1.00 75.00 89 GLU A CA 1
ATOM 693 C C . GLU A 1 89 ? 1.693 4.104 15.603 1.00 75.00 89 GLU A C 1
ATOM 695 O O . GLU A 1 89 ? 2.367 3.060 15.578 1.00 75.00 89 GLU A O 1
ATOM 700 N N . LYS A 1 90 ? 0.358 4.085 15.573 1.00 74.50 90 LYS A N 1
ATOM 701 C CA . LYS A 1 90 ? -0.441 2.869 15.411 1.00 74.50 90 LYS A CA 1
ATOM 702 C C . LYS A 1 90 ? -0.914 2.765 13.968 1.00 74.50 90 LYS A C 1
ATOM 704 O O . LYS A 1 90 ? -1.456 3.716 13.418 1.00 74.50 90 LYS A O 1
ATOM 709 N N . TYR A 1 91 ? -0.749 1.591 13.370 1.00 79.19 91 TYR A N 1
ATOM 710 C CA . TYR A 1 91 ? -1.183 1.336 12.003 1.00 79.19 91 TYR A CA 1
ATOM 711 C C . TYR A 1 91 ? -2.145 0.161 11.942 1.00 79.19 91 TYR A C 1
ATOM 713 O O . TYR A 1 91 ? -1.880 -0.904 12.500 1.00 79.19 91 TYR A O 1
ATOM 721 N N . THR A 1 92 ? -3.225 0.325 11.183 1.00 78.19 92 THR A N 1
ATOM 722 C CA . THR A 1 92 ? -4.153 -0.770 10.887 1.00 78.19 92 THR A CA 1
ATOM 723 C C . THR A 1 92 ? -3.774 -1.458 9.578 1.00 78.19 92 THR A C 1
ATOM 725 O O . THR A 1 92 ? -3.736 -0.837 8.508 1.00 78.19 92 THR A O 1
ATOM 728 N N . PHE A 1 93 ? -3.514 -2.760 9.667 1.00 80.50 93 PHE A N 1
ATOM 729 C CA . PHE A 1 93 ? -3.219 -3.647 8.551 1.00 80.50 93 PHE A CA 1
ATOM 730 C C . PHE A 1 93 ? -4.458 -4.465 8.200 1.00 80.50 93 PHE A C 1
ATOM 732 O O . PHE A 1 93 ? -5.102 -5.059 9.064 1.00 80.50 93 PHE A O 1
ATOM 739 N N . VAL A 1 94 ? -4.785 -4.472 6.910 1.00 79.94 94 VAL A N 1
ATOM 740 C CA . VAL A 1 94 ? -5.862 -5.268 6.321 1.00 79.94 94 VAL A CA 1
ATOM 741 C C . VAL A 1 94 ? -5.200 -6.241 5.356 1.00 79.94 94 VAL A C 1
ATOM 743 O O . VAL A 1 94 ? -4.634 -5.825 4.345 1.00 79.94 94 VAL A O 1
ATOM 746 N N . GLU A 1 95 ? -5.236 -7.524 5.690 1.00 77.31 95 GLU A N 1
ATOM 747 C CA . GLU A 1 95 ? -4.564 -8.598 4.967 1.00 77.31 95 GLU A CA 1
ATOM 748 C C . GLU A 1 95 ? -5.537 -9.713 4.576 1.00 77.31 95 GLU A C 1
ATOM 750 O O . GLU A 1 95 ? -6.674 -9.790 5.050 1.00 77.31 95 GLU A O 1
ATOM 755 N N . GLN A 1 96 ? -5.058 -10.609 3.706 1.00 77.50 96 GLN A N 1
ATOM 756 C CA . GLN A 1 96 ? -5.814 -11.747 3.182 1.00 77.50 96 GLN A CA 1
ATOM 757 C C . GLN A 1 96 ? -7.124 -11.303 2.541 1.00 77.50 96 GLN A C 1
ATOM 759 O O . GLN A 1 96 ? -8.205 -11.668 2.988 1.00 77.50 96 GLN A O 1
ATOM 764 N N . VAL A 1 97 ? -7.029 -10.493 1.493 1.00 79.31 97 VAL A N 1
ATOM 7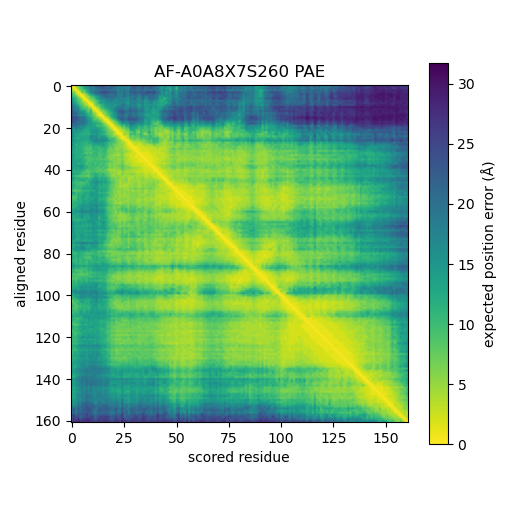65 C CA . VAL A 1 97 ? -8.187 -10.110 0.688 1.00 79.31 97 VAL A CA 1
ATOM 766 C C . VAL A 1 97 ? -8.271 -11.019 -0.538 1.00 79.31 97 VAL A C 1
ATOM 768 O O . VAL A 1 97 ? -7.242 -11.376 -1.105 1.00 79.31 97 VAL A O 1
ATOM 771 N N . LYS A 1 98 ? -9.484 -11.426 -0.941 1.00 73.94 98 LYS A N 1
ATOM 772 C CA . LYS A 1 98 ? -9.697 -12.385 -2.045 1.00 73.94 98 LYS A CA 1
ATOM 773 C C . LYS A 1 98 ? -9.180 -11.882 -3.390 1.00 73.94 98 LYS A C 1
ATOM 775 O O . LYS A 1 98 ? -8.686 -12.685 -4.172 1.00 73.94 98 LYS A O 1
ATOM 780 N N . ASN A 1 99 ? -9.325 -10.588 -3.664 1.00 71.56 99 ASN A N 1
ATOM 781 C CA . ASN A 1 99 ? -8.893 -9.997 -4.924 1.00 71.56 99 ASN A CA 1
ATOM 782 C C . ASN A 1 99 ? -8.419 -8.546 -4.719 1.00 71.56 99 ASN A C 1
ATOM 784 O O . ASN A 1 99 ? -9.187 -7.610 -4.940 1.00 71.56 99 ASN A O 1
ATOM 788 N N . PRO A 1 100 ? -7.180 -8.342 -4.239 1.00 73.06 100 PRO A N 1
ATOM 789 C CA . PRO A 1 100 ? -6.670 -7.008 -3.971 1.00 73.06 100 PRO A CA 1
ATOM 790 C C . PRO A 1 100 ? -6.243 -6.323 -5.276 1.00 73.06 100 PRO A C 1
ATOM 792 O O . PRO A 1 100 ? -5.175 -6.601 -5.815 1.00 73.06 100 PRO A O 1
ATOM 795 N N . HIS A 1 101 ? -7.038 -5.364 -5.757 1.00 80.62 101 HIS A N 1
ATOM 796 C CA . HIS A 1 101 ? -6.618 -4.472 -6.849 1.00 80.62 101 HIS A CA 1
ATOM 797 C C . HIS A 1 101 ? -5.738 -3.307 -6.366 1.00 80.62 101 HIS A C 1
ATOM 799 O O . HIS A 1 101 ? -5.183 -2.561 -7.172 1.00 80.62 101 HIS A O 1
ATOM 805 N N . SER A 1 102 ? -5.602 -3.131 -5.048 1.00 81.38 102 SER A N 1
ATOM 806 C CA . SER A 1 102 ? -4.774 -2.094 -4.437 1.00 81.38 102 SER A CA 1
ATOM 807 C C . SER A 1 102 ? -3.824 -2.694 -3.407 1.00 81.38 102 SER A C 1
ATOM 809 O O . SER A 1 102 ? -4.255 -3.345 -2.458 1.00 81.38 102 SER A O 1
ATOM 811 N N . CYS A 1 103 ? -2.529 -2.423 -3.574 1.00 82.88 103 CYS A N 1
ATOM 812 C CA . CYS A 1 103 ? -1.472 -2.818 -2.646 1.00 82.88 103 CYS A CA 1
ATOM 813 C C . CYS A 1 103 ? -0.839 -1.567 -2.024 1.00 82.88 103 CYS A C 1
ATOM 815 O O . CYS A 1 103 ? -0.720 -0.525 -2.673 1.00 82.88 103 CYS A O 1
ATOM 817 N N . THR A 1 104 ? -0.412 -1.657 -0.763 1.00 82.88 104 THR A N 1
ATOM 818 C CA . THR A 1 104 ? 0.326 -0.578 -0.088 1.00 82.88 104 THR A CA 1
ATOM 819 C C . THR A 1 104 ? 1.695 -1.083 0.350 1.00 82.88 104 THR A C 1
ATOM 821 O O . THR A 1 104 ? 1.785 -2.147 0.950 1.00 82.88 104 THR A O 1
ATOM 824 N N . ILE A 1 105 ? 2.746 -0.309 0.073 1.00 86.75 105 ILE A N 1
ATOM 825 C CA . ILE A 1 105 ? 4.115 -0.585 0.523 1.00 86.75 105 ILE A CA 1
ATOM 826 C C . ILE A 1 105 ? 4.434 0.385 1.659 1.00 86.75 105 ILE A C 1
ATOM 828 O O . ILE A 1 105 ? 4.316 1.599 1.480 1.00 86.75 105 ILE A O 1
ATOM 832 N N . LEU A 1 106 ? 4.829 -0.151 2.812 1.00 86.25 106 LEU A N 1
ATOM 833 C CA . LEU A 1 106 ? 5.309 0.629 3.947 1.00 86.25 106 LEU A CA 1
ATOM 834 C C . LEU A 1 106 ? 6.827 0.796 3.848 1.00 86.25 106 LEU A C 1
ATOM 836 O O . LEU A 1 106 ? 7.568 -0.183 3.884 1.00 86.25 106 LEU A O 1
ATOM 840 N N . ILE A 1 107 ? 7.280 2.044 3.736 1.00 87.44 107 ILE A N 1
ATOM 841 C CA . ILE A 1 107 ? 8.698 2.407 3.732 1.00 87.44 107 ILE A CA 1
ATOM 842 C C . ILE A 1 107 ? 9.012 3.064 5.072 1.00 87.44 107 ILE A C 1
ATOM 844 O O . ILE A 1 107 ? 8.449 4.107 5.392 1.00 87.44 107 ILE A O 1
ATOM 848 N N . LYS A 1 108 ? 9.926 2.466 5.837 1.00 86.69 108 LYS A N 1
ATOM 849 C CA . LYS A 1 108 ? 10.431 3.028 7.091 1.00 86.69 108 LYS A CA 1
ATOM 850 C C . LYS A 1 108 ? 11.863 3.510 6.886 1.00 86.69 108 LYS A C 1
ATOM 852 O O . LYS A 1 108 ? 12.695 2.761 6.380 1.00 86.69 108 LYS A O 1
ATOM 857 N N . GLY A 1 109 ? 12.152 4.740 7.297 1.00 86.00 109 GLY A N 1
ATOM 858 C CA . GLY A 1 109 ? 13.488 5.325 7.225 1.00 86.00 109 GLY A CA 1
ATOM 859 C C . GLY A 1 109 ? 13.763 6.246 8.415 1.00 86.00 109 GLY A C 1
ATOM 860 O O . GLY A 1 109 ? 12.823 6.650 9.092 1.00 86.00 109 GLY A O 1
ATOM 861 N N . PRO A 1 110 ? 15.038 6.557 8.698 1.00 86.50 110 PRO A N 1
ATOM 862 C CA . PRO A 1 110 ? 15.423 7.408 9.826 1.00 86.50 110 PRO A CA 1
ATOM 863 C C . PRO A 1 110 ? 15.270 8.911 9.548 1.00 86.50 110 PRO A C 1
ATOM 865 O O . PRO A 1 110 ? 15.314 9.701 10.482 1.00 86.50 110 PRO A O 1
ATOM 868 N N . ASN A 1 111 ? 15.162 9.315 8.278 1.00 93.00 111 ASN A N 1
ATOM 869 C CA . ASN A 1 111 ? 15.144 10.715 7.868 1.00 93.00 111 ASN A CA 1
ATOM 870 C C . ASN A 1 111 ? 14.159 10.922 6.709 1.00 93.00 111 ASN A C 1
ATOM 872 O O . ASN A 1 111 ? 14.166 10.141 5.750 1.00 93.00 111 ASN A O 1
ATOM 876 N N . ASP A 1 112 ? 13.360 11.987 6.763 1.00 89.19 112 ASP A N 1
ATOM 877 C CA . ASP A 1 112 ? 12.285 12.256 5.795 1.00 89.19 112 ASP A CA 1
ATOM 878 C C . ASP A 1 112 ? 12.812 12.425 4.370 1.00 89.19 112 ASP A C 1
ATOM 880 O O . ASP A 1 112 ? 12.218 11.934 3.407 1.00 89.19 112 ASP A O 1
ATOM 884 N N . HIS A 1 113 ? 13.981 13.054 4.228 1.00 92.44 113 HIS A N 1
ATOM 885 C CA . HIS A 1 113 ? 14.645 13.206 2.934 1.00 92.44 113 HIS A CA 1
ATOM 886 C C . HIS A 1 113 ? 14.982 11.854 2.296 1.00 92.44 113 HIS A C 1
ATOM 888 O O . HIS A 1 113 ? 14.773 11.662 1.098 1.00 92.44 113 HIS A O 1
ATOM 894 N N . THR A 1 114 ? 15.447 10.894 3.093 1.00 93.56 114 THR A N 1
ATOM 895 C CA . THR A 1 114 ? 15.758 9.545 2.612 1.00 93.56 114 THR A CA 1
ATOM 896 C C . THR A 1 114 ? 14.483 8.785 2.250 1.00 93.56 114 THR A C 1
ATOM 898 O O . THR A 1 114 ? 14.445 8.101 1.230 1.00 93.56 114 THR A O 1
ATOM 901 N N . ILE A 1 115 ? 13.410 8.937 3.034 1.00 92.81 115 ILE A N 1
ATOM 902 C CA . ILE A 1 115 ? 12.107 8.323 2.735 1.00 92.81 115 ILE A CA 1
ATOM 903 C C . ILE A 1 115 ? 11.554 8.849 1.406 1.00 92.81 115 ILE A C 1
ATOM 905 O O . ILE A 1 115 ? 11.068 8.060 0.592 1.00 92.81 115 ILE A O 1
ATOM 909 N N . ALA A 1 116 ? 11.660 10.157 1.153 1.00 92.31 116 ALA A N 1
ATOM 910 C CA . ALA A 1 116 ? 11.243 10.758 -0.111 1.00 92.31 116 ALA A CA 1
ATOM 911 C C . ALA A 1 116 ? 12.014 10.167 -1.304 1.00 92.31 116 ALA A C 1
ATOM 913 O O . ALA A 1 116 ? 11.396 9.734 -2.275 1.00 92.31 116 ALA A O 1
ATOM 914 N N . GLN A 1 117 ? 13.340 10.039 -1.188 1.00 93.50 117 GLN A N 1
ATOM 915 C CA . GLN A 1 117 ? 14.171 9.432 -2.233 1.00 93.50 117 GLN A CA 1
ATOM 916 C C . GLN A 1 117 ? 13.809 7.965 -2.500 1.00 93.50 117 GLN A C 1
ATOM 918 O O . GLN A 1 117 ? 13.679 7.566 -3.655 1.00 93.50 117 GLN A O 1
ATOM 923 N N . ILE A 1 118 ? 13.599 7.159 -1.454 1.00 94.75 118 ILE A N 1
ATOM 924 C CA . ILE A 1 118 ? 13.204 5.749 -1.613 1.00 94.75 118 ILE A CA 1
ATOM 925 C C . ILE A 1 118 ? 11.824 5.651 -2.268 1.00 94.75 118 ILE A C 1
ATOM 927 O O . ILE A 1 118 ? 11.603 4.814 -3.141 1.00 94.75 118 ILE A O 1
ATOM 931 N N . LYS A 1 119 ? 10.883 6.511 -1.873 1.00 93.06 119 LYS A N 1
ATOM 932 C CA . LYS A 1 119 ? 9.536 6.547 -2.449 1.00 93.06 119 LYS A CA 1
ATOM 933 C C . LYS A 1 119 ? 9.564 6.838 -3.946 1.00 93.06 119 LYS A C 1
ATOM 935 O O . LYS A 1 119 ? 8.800 6.214 -4.684 1.00 93.06 119 LYS A O 1
ATOM 940 N N . ASP A 1 120 ? 10.415 7.758 -4.385 1.00 93.88 120 ASP A N 1
ATOM 941 C CA . ASP A 1 120 ? 10.561 8.073 -5.804 1.00 93.88 120 ASP A CA 1
ATOM 942 C C . ASP A 1 120 ? 11.273 6.936 -6.551 1.00 93.88 120 ASP A C 1
ATOM 944 O O . ASP A 1 120 ? 10.753 6.463 -7.558 1.00 93.88 120 ASP A O 1
ATOM 948 N N . ALA A 1 121 ? 12.330 6.353 -5.975 1.00 95.31 121 ALA A N 1
ATOM 949 C CA . ALA A 1 121 ? 13.002 5.184 -6.549 1.00 95.31 121 ALA A CA 1
ATOM 950 C C . ALA A 1 121 ? 12.059 3.978 -6.741 1.00 95.31 121 ALA A C 1
ATOM 952 O O . ALA A 1 121 ? 12.074 3.323 -7.783 1.00 95.31 121 ALA A O 1
ATOM 953 N N . VAL A 1 122 ? 11.193 3.690 -5.762 1.00 94.94 122 VAL A N 1
ATOM 954 C CA . VAL A 1 122 ? 10.199 2.607 -5.864 1.00 94.94 122 VAL A CA 1
ATOM 955 C C . VAL A 1 122 ? 9.162 2.912 -6.946 1.00 94.94 122 VAL A C 1
ATOM 957 O O . VAL A 1 122 ? 8.773 2.015 -7.693 1.00 94.94 122 VAL A O 1
ATOM 960 N N . ARG A 1 123 ? 8.712 4.167 -7.065 1.00 92.81 123 ARG A N 1
ATOM 961 C CA . ARG A 1 123 ? 7.767 4.570 -8.119 1.00 92.81 123 ARG A CA 1
ATOM 962 C C . ARG A 1 123 ? 8.368 4.416 -9.509 1.00 92.81 123 ARG A C 1
ATOM 964 O O . ARG A 1 123 ? 7.688 3.891 -10.390 1.00 92.81 123 ARG A O 1
ATOM 971 N N . ASP A 1 124 ? 9.615 4.828 -9.687 1.00 95.19 124 ASP A N 1
ATOM 972 C CA . ASP A 1 124 ? 10.318 4.730 -10.965 1.00 95.19 124 ASP A CA 1
ATOM 973 C C . ASP A 1 124 ? 10.583 3.269 -11.345 1.00 95.19 124 ASP A C 1
ATOM 975 O O . ASP A 1 124 ? 10.354 2.868 -12.490 1.00 95.19 124 ASP A O 1
ATOM 979 N N . GLY A 1 125 ? 10.960 2.439 -10.367 1.00 94.44 125 GLY A N 1
ATOM 980 C CA . GLY A 1 125 ? 11.109 0.997 -10.553 1.00 94.44 125 GLY A CA 1
ATOM 981 C C . GLY A 1 125 ? 9.804 0.329 -10.993 1.00 94.44 125 GLY A C 1
ATOM 982 O O . GLY A 1 125 ? 9.776 -0.365 -12.009 1.00 94.44 125 GLY A O 1
ATOM 983 N N . LEU A 1 126 ? 8.698 0.592 -10.289 1.00 93.75 126 LEU A N 1
ATOM 984 C CA . LEU A 1 126 ? 7.384 0.040 -10.643 1.00 93.75 126 LEU A CA 1
ATOM 985 C C . LEU A 1 126 ? 6.917 0.497 -12.028 1.00 93.75 126 LEU A C 1
ATOM 987 O O . LEU A 1 126 ? 6.347 -0.295 -12.777 1.00 93.75 126 LEU A O 1
ATOM 991 N N . ARG A 1 127 ? 7.179 1.756 -12.389 1.00 92.88 127 ARG A N 1
ATOM 992 C CA . ARG A 1 127 ? 6.847 2.288 -13.714 1.00 92.88 127 ARG A CA 1
ATOM 993 C C . ARG A 1 127 ? 7.645 1.598 -14.817 1.00 92.88 127 ARG A C 1
ATOM 995 O O . ARG A 1 127 ? 7.077 1.250 -15.843 1.00 92.88 127 ARG A O 1
ATOM 1002 N N . SER A 1 128 ? 8.930 1.356 -14.582 1.00 93.19 128 SER A N 1
ATOM 1003 C CA . SER A 1 128 ? 9.808 0.680 -15.542 1.00 93.19 128 SER A CA 1
ATOM 1004 C C . SER A 1 128 ? 9.381 -0.770 -15.777 1.00 93.19 128 SER A C 1
ATOM 1006 O O . SER A 1 128 ? 9.291 -1.211 -16.921 1.00 93.19 128 SER A O 1
ATOM 1008 N N . VAL A 1 129 ? 9.045 -1.496 -14.704 1.00 93.75 129 VAL A N 1
ATOM 1009 C CA . VAL A 1 129 ? 8.518 -2.869 -14.799 1.00 93.75 129 VAL A CA 1
ATOM 1010 C C . VAL A 1 129 ? 7.193 -2.885 -15.551 1.00 93.75 129 VAL A C 1
ATOM 1012 O O . VAL A 1 129 ? 7.008 -3.714 -16.436 1.00 93.75 129 VAL A O 1
ATOM 1015 N N . LYS A 1 130 ? 6.292 -1.946 -15.242 1.00 93.38 130 LYS A N 1
ATOM 1016 C CA . LYS A 1 130 ? 5.012 -1.823 -15.939 1.00 93.38 130 LYS A CA 1
ATOM 1017 C C . LYS A 1 130 ? 5.214 -1.626 -17.447 1.00 93.38 130 LYS A C 1
ATOM 1019 O O . LYS A 1 130 ? 4.645 -2.385 -18.218 1.00 93.38 130 LYS A O 1
ATOM 1024 N N . ASN A 1 131 ? 6.045 -0.666 -17.848 1.00 92.56 131 ASN A N 1
ATOM 1025 C CA . ASN A 1 131 ? 6.307 -0.399 -19.264 1.00 92.56 131 ASN A CA 1
ATOM 1026 C C . ASN A 1 131 ? 6.920 -1.622 -19.962 1.00 92.56 131 ASN A C 1
ATOM 1028 O O . ASN A 1 131 ? 6.510 -1.980 -21.054 1.00 92.56 131 ASN A O 1
ATOM 1032 N N . THR A 1 132 ? 7.844 -2.322 -19.297 1.00 92.88 132 THR A N 1
ATOM 1033 C CA . THR A 1 132 ? 8.467 -3.537 -19.853 1.00 92.88 132 THR A CA 1
ATOM 1034 C C . THR A 1 132 ? 7.444 -4.649 -20.106 1.00 92.88 132 THR A C 1
ATOM 1036 O O . THR A 1 132 ? 7.567 -5.388 -21.079 1.00 92.88 132 THR A O 1
ATOM 1039 N N . LEU A 1 133 ? 6.437 -4.776 -19.236 1.00 93.81 133 LEU A N 1
ATOM 1040 C CA . LEU A 1 133 ? 5.350 -5.741 -19.405 1.00 93.81 133 LEU A CA 1
ATOM 1041 C C . LEU A 1 133 ? 4.354 -5.329 -20.499 1.00 93.81 133 LEU A C 1
ATOM 1043 O O . LEU A 1 133 ? 3.755 -6.207 -21.104 1.00 93.81 133 LEU A O 1
ATOM 1047 N N . GLU A 1 134 ? 4.151 -4.029 -20.726 1.00 93.88 134 GLU A N 1
ATOM 1048 C CA . GLU A 1 134 ? 3.242 -3.514 -21.763 1.00 93.88 134 GLU A CA 1
ATOM 1049 C C . GLU A 1 134 ? 3.875 -3.551 -23.164 1.00 93.88 134 GLU A C 1
ATOM 1051 O O . GLU A 1 134 ? 3.208 -3.938 -24.120 1.00 93.88 134 GLU A O 1
ATOM 1056 N N . ASP A 1 135 ? 5.149 -3.169 -23.286 1.00 91.94 135 ASP A N 1
ATOM 1057 C CA . ASP A 1 135 ? 5.838 -3.028 -24.574 1.00 91.94 135 ASP A CA 1
ATOM 1058 C C . ASP A 1 135 ? 6.476 -4.342 -25.072 1.00 91.94 135 ASP A C 1
ATOM 1060 O O . ASP A 1 135 ? 6.826 -4.443 -26.248 1.00 91.94 135 ASP A O 1
ATOM 1064 N N . GLU A 1 136 ? 6.684 -5.329 -24.186 1.00 91.31 136 GLU A N 1
ATOM 1065 C CA . GLU A 1 136 ? 7.346 -6.632 -24.433 1.00 91.31 136 GLU A CA 1
ATOM 1066 C C . GLU A 1 136 ? 8.752 -6.558 -25.076 1.00 91.31 136 GLU A C 1
ATOM 1068 O O . GLU A 1 136 ? 9.372 -7.579 -25.386 1.00 91.31 136 GLU A O 1
ATOM 1073 N N . CYS A 1 137 ? 9.302 -5.356 -25.247 1.00 87.94 137 CYS A N 1
ATOM 1074 C CA . CYS A 1 137 ? 10.599 -5.098 -25.851 1.00 87.94 137 CYS A CA 1
ATOM 1075 C C . CYS A 1 137 ? 11.398 -4.092 -25.018 1.00 87.94 137 CYS A C 1
ATOM 1077 O O . CYS A 1 137 ? 10.855 -3.197 -24.374 1.00 87.94 137 CYS A O 1
ATOM 1079 N N . VAL A 1 138 ? 12.721 -4.254 -25.017 1.00 88.56 138 VAL A N 1
ATOM 1080 C CA . VAL A 1 138 ? 13.642 -3.387 -24.275 1.00 88.56 138 VAL A CA 1
ATOM 1081 C C . VAL A 1 138 ? 14.804 -2.977 -25.165 1.00 88.56 138 VAL A C 1
ATOM 1083 O O . VAL A 1 138 ? 15.328 -3.776 -25.942 1.00 88.56 138 VAL A O 1
ATOM 1086 N N . VAL A 1 139 ? 15.222 -1.722 -25.035 1.00 89.12 139 VAL A N 1
ATOM 1087 C CA . VAL A 1 139 ? 16.422 -1.185 -25.682 1.00 89.12 139 VAL A CA 1
ATOM 1088 C C . VAL A 1 139 ? 17.489 -0.881 -24.639 1.00 89.12 139 VAL A C 1
ATOM 1090 O O . VAL A 1 139 ? 17.197 -0.626 -23.470 1.00 89.12 139 VAL A O 1
ATOM 1093 N N . LEU A 1 140 ? 18.748 -0.913 -25.068 1.00 87.44 140 LEU A N 1
ATOM 1094 C CA . LEU A 1 140 ? 19.881 -0.563 -24.219 1.00 87.44 140 LEU A CA 1
ATOM 1095 C C . LEU A 1 140 ? 19.842 0.943 -23.915 1.00 87.44 140 LEU A C 1
ATOM 1097 O O . LEU A 1 140 ? 19.905 1.765 -24.827 1.00 87.44 140 LEU A O 1
ATOM 1101 N N . GLY A 1 141 ? 19.727 1.296 -22.634 1.00 87.88 141 GLY A N 1
ATOM 1102 C CA . GLY A 1 141 ? 19.710 2.687 -22.175 1.00 87.88 141 GLY A CA 1
ATOM 1103 C C . GLY A 1 141 ? 21.100 3.331 -22.084 1.00 87.88 141 GLY A C 1
ATOM 1104 O O . GLY A 1 141 ? 22.0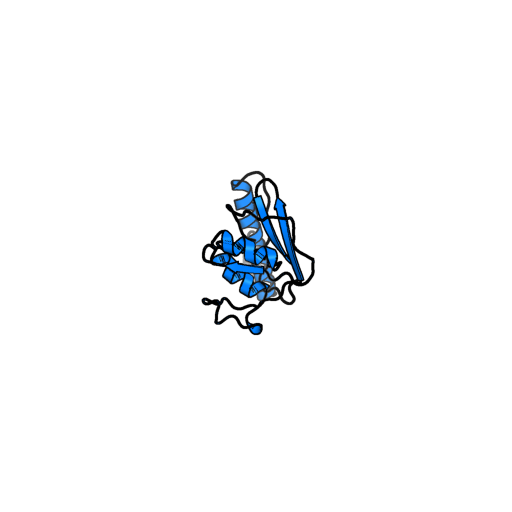76 2.845 -22.652 1.00 87.88 141 GLY A O 1
ATOM 1105 N N . ALA A 1 142 ? 21.190 4.431 -21.329 1.00 88.88 142 ALA A N 1
ATOM 1106 C CA . ALA A 1 142 ? 22.439 5.143 -21.020 1.00 88.88 142 ALA A CA 1
ATOM 1107 C C . ALA A 1 142 ? 23.273 5.572 -22.248 1.00 88.88 142 ALA A C 1
ATOM 1109 O O . ALA A 1 142 ? 24.502 5.561 -22.200 1.00 88.88 142 ALA A O 1
ATOM 1110 N N . GLY A 1 143 ? 22.625 5.948 -23.353 1.00 87.00 143 GLY A N 1
ATOM 1111 C CA . GLY A 1 143 ? 23.330 6.381 -24.563 1.00 87.00 143 GLY A CA 1
ATOM 1112 C C . GLY A 1 143 ? 23.810 5.235 -25.464 1.00 87.00 143 GLY A C 1
ATOM 1113 O O . GLY A 1 143 ? 24.392 5.481 -26.521 1.00 87.00 143 GLY A O 1
ATOM 1114 N N . ALA A 1 144 ? 23.634 3.972 -25.052 1.00 90.50 144 ALA A N 1
ATOM 1115 C CA . ALA A 1 144 ? 24.153 2.822 -25.792 1.00 90.50 144 ALA A CA 1
ATOM 1116 C C . ALA A 1 144 ? 23.456 2.651 -27.147 1.00 90.50 144 ALA A C 1
ATOM 1118 O O . ALA A 1 144 ? 24.104 2.303 -28.136 1.00 90.50 144 ALA A O 1
ATOM 1119 N N . PHE A 1 145 ? 22.154 2.935 -27.2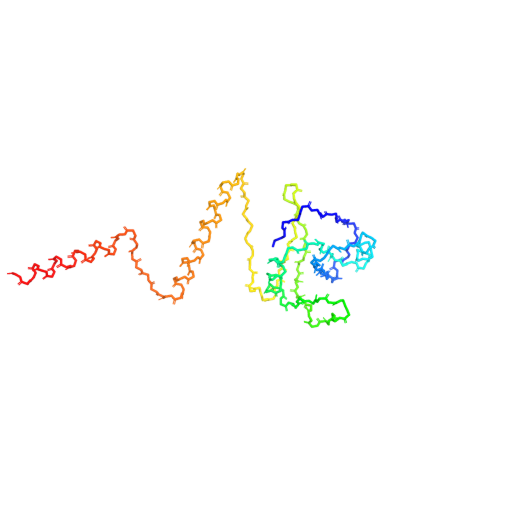02 1.00 89.69 145 PHE A N 1
ATOM 1120 C CA . PHE A 1 145 ? 21.390 2.917 -28.443 1.00 89.69 145 PHE A CA 1
ATOM 1121 C C . PHE A 1 145 ? 21.898 3.970 -29.441 1.00 89.69 145 PHE A C 1
ATOM 1123 O O . PHE A 1 145 ? 22.101 3.661 -30.614 1.00 89.69 145 PHE A O 1
ATOM 1130 N N . GLU A 1 146 ? 22.188 5.186 -28.977 1.00 91.69 146 GLU A N 1
ATOM 1131 C CA . GLU A 1 146 ? 22.696 6.283 -29.803 1.00 91.69 146 GLU A CA 1
ATOM 1132 C C . GLU A 1 146 ? 24.106 5.995 -30.341 1.00 91.69 146 GLU A C 1
ATOM 1134 O O . GLU A 1 146 ? 24.382 6.231 -31.520 1.00 91.69 146 GLU A O 1
ATOM 1139 N N . LEU A 1 147 ? 24.991 5.427 -29.512 1.00 91.31 147 LEU A N 1
ATOM 1140 C CA . LEU A 1 147 ? 26.336 5.014 -29.934 1.00 91.31 147 LEU A CA 1
ATOM 1141 C C . LEU A 1 147 ? 26.296 3.881 -30.965 1.00 91.31 147 LEU A C 1
ATOM 1143 O O . LEU A 1 147 ? 27.055 3.891 -31.942 1.00 91.31 147 LEU A O 1
ATOM 1147 N N . PHE A 1 148 ? 25.405 2.909 -30.767 1.00 88.00 148 PHE A N 1
ATOM 1148 C CA . PHE A 1 148 ? 25.207 1.816 -31.712 1.00 88.00 148 PHE A CA 1
ATOM 1149 C C . PHE A 1 148 ? 24.673 2.322 -33.059 1.00 88.00 148 PHE A C 1
ATOM 1151 O O . PHE A 1 148 ? 25.211 1.959 -34.107 1.00 88.00 148 PHE A O 1
ATOM 1158 N N . ALA A 1 149 ? 23.686 3.223 -33.042 1.00 86.81 149 ALA A N 1
ATOM 1159 C CA . ALA A 1 149 ? 23.145 3.844 -34.249 1.00 86.81 149 ALA A CA 1
ATOM 1160 C C . ALA A 1 149 ? 24.212 4.639 -35.022 1.00 86.81 149 ALA A C 1
ATOM 1162 O O . ALA A 1 149 ? 24.336 4.479 -36.237 1.00 86.81 149 ALA A O 1
ATOM 1163 N N . LEU A 1 150 ? 25.035 5.430 -34.320 1.00 87.88 150 LEU A N 1
ATOM 1164 C CA . LEU A 1 150 ? 26.126 6.194 -34.932 1.00 87.88 150 LEU A CA 1
ATOM 1165 C C . LEU A 1 150 ? 27.155 5.273 -35.609 1.00 87.88 150 LEU A C 1
ATOM 1167 O O . LEU A 1 150 ? 27.583 5.522 -36.740 1.00 87.88 150 LEU A O 1
ATOM 1171 N N . THR A 1 151 ? 27.529 4.188 -34.930 1.00 85.81 151 THR A N 1
ATOM 1172 C CA . THR A 1 151 ? 28.491 3.205 -35.449 1.00 85.81 151 THR A CA 1
ATOM 1173 C C . THR A 1 151 ? 27.965 2.555 -36.725 1.00 85.81 151 THR A C 1
ATOM 1175 O O . THR A 1 151 ? 28.672 2.525 -37.731 1.00 85.81 151 THR A O 1
ATOM 1178 N N . LEU A 1 152 ? 26.697 2.134 -36.724 1.00 84.81 152 LEU A N 1
ATOM 1179 C CA . LEU A 1 152 ? 26.040 1.566 -37.900 1.00 84.81 152 LEU A CA 1
ATOM 1180 C C . LEU A 1 152 ? 26.034 2.531 -39.089 1.00 84.81 152 LEU A C 1
ATOM 1182 O O . LEU A 1 152 ? 26.383 2.128 -40.198 1.00 84.81 152 LEU A O 1
ATOM 1186 N N . THR A 1 153 ? 25.684 3.803 -38.876 1.00 81.81 153 THR A N 1
ATOM 1187 C CA . THR A 1 153 ? 25.665 4.793 -39.966 1.00 81.81 153 THR A CA 1
ATOM 1188 C C . THR A 1 153 ? 27.044 5.021 -40.582 1.00 81.81 153 THR A C 1
ATOM 1190 O O . THR A 1 153 ? 27.160 5.094 -41.805 1.00 81.81 153 THR A O 1
ATOM 1193 N N . ASN A 1 154 ? 28.102 5.054 -39.765 1.00 79.88 154 ASN A N 1
ATOM 1194 C CA . ASN A 1 154 ? 29.471 5.201 -40.259 1.00 79.88 154 ASN A CA 1
ATOM 1195 C C . ASN A 1 154 ? 29.940 3.965 -41.041 1.00 79.88 154 ASN A C 1
ATOM 1197 O O . ASN A 1 154 ? 30.595 4.104 -42.073 1.00 79.88 154 ASN A O 1
ATOM 1201 N N . SER A 1 155 ? 29.570 2.758 -40.603 1.00 73.81 155 SER A N 1
ATOM 1202 C CA . SER A 1 155 ? 29.856 1.524 -41.346 1.00 73.81 155 SER A CA 1
ATOM 1203 C C . SER A 1 155 ? 29.138 1.481 -42.701 1.00 73.81 155 SER A C 1
ATOM 1205 O O . SER A 1 155 ? 29.739 1.080 -43.697 1.00 73.81 155 SER A O 1
ATOM 1207 N N . PHE A 1 156 ? 27.885 1.943 -42.767 1.00 72.00 156 PHE A N 1
ATOM 1208 C CA . PHE A 1 156 ? 27.133 2.044 -44.024 1.00 72.00 156 PHE A CA 1
ATOM 1209 C C . PHE A 1 156 ? 27.753 3.047 -45.003 1.00 72.00 156 PHE A C 1
ATOM 1211 O O . PHE A 1 156 ? 27.895 2.739 -46.188 1.00 72.00 156 PHE A O 1
ATOM 1218 N N . LEU A 1 157 ? 28.174 4.220 -44.518 1.00 66.38 157 LEU A N 1
ATOM 1219 C CA . LEU A 1 157 ? 28.881 5.203 -45.344 1.00 66.38 157 LEU A CA 1
ATOM 1220 C C . LEU A 1 157 ? 30.198 4.645 -45.897 1.00 66.38 157 LEU A C 1
ATOM 1222 O O . LEU A 1 157 ? 30.520 4.894 -47.054 1.00 66.38 157 LEU A O 1
ATOM 1226 N N . CYS A 1 158 ? 30.930 3.858 -45.106 1.00 58.03 158 CYS A N 1
ATOM 1227 C CA . CYS A 1 158 ? 32.224 3.320 -45.520 1.00 58.03 158 CYS A CA 1
ATOM 1228 C C . CYS A 1 158 ? 32.127 2.158 -46.525 1.00 58.03 158 CYS A C 1
ATOM 1230 O O . CYS A 1 158 ? 33.059 1.960 -47.289 1.00 58.03 158 CYS A O 1
ATOM 1232 N N . CYS A 1 159 ? 31.026 1.396 -46.548 1.00 53.69 159 CYS A N 1
ATOM 1233 C CA . CYS A 1 159 ? 30.779 0.381 -47.588 1.00 53.69 159 CYS A CA 1
ATOM 1234 C C . CYS A 1 159 ? 30.281 0.972 -48.918 1.00 53.69 159 CYS A C 1
ATOM 1236 O O . CYS A 1 159 ? 30.206 0.254 -49.912 1.00 53.69 159 CYS A O 1
ATOM 1238 N N . SER A 1 160 ? 29.893 2.250 -48.930 1.00 52.28 160 SER A N 1
ATOM 1239 C CA . SER A 1 160 ? 29.348 2.932 -50.112 1.00 52.28 160 SER A CA 1
ATOM 1240 C C . SER A 1 160 ? 30.414 3.693 -50.920 1.00 52.28 160 SER A C 1
ATOM 1242 O O . SER A 1 160 ? 30.085 4.267 -51.959 1.00 52.28 160 SER A O 1
ATOM 1244 N N . LEU A 1 161 ? 31.660 3.721 -50.433 1.00 49.78 161 LEU A N 1
ATOM 1245 C CA . LEU A 1 161 ? 32.837 4.403 -50.988 1.00 49.78 161 LEU A CA 1
ATOM 1246 C C . LEU A 1 161 ? 33.928 3.375 -51.301 1.00 49.78 161 LEU A C 1
ATOM 1248 O O . LEU A 1 161 ? 34.591 3.548 -52.346 1.00 49.78 161 LEU A O 1
#

Organism: Brassica carinata (NCBI:txid52824)

Sequence (161 aa):
MMDDEDFDFDKERIPRKKICAGIYMKGIDPPSLDLLAREGIIALRRAKRRNMERLVLACGGEAVNSVDDLTPDSLGWAGLVYEHILGEEKYTFVEQVKNPHSCTILIKGPNDHTIAQIKDAVRDGLRSVKNTLEDECVVLGAGAFELFALTLTNSFLCCSL

Foldseek 3Di:
DFQDPDDDDPPDDADPPDAQEAEDLAADDPVVVVVCVVVNYHYHGNGDPVVVVQCCQAQVAADDDDPVPDDPRNGGDFDDWDWDDDPPTIDIDTDDHPHRPHDDDDDDDPDPVVSVVVVVVVVVVVVVVVVCVVVVDDDDDPCPVVVVVVVVVVVVVVVVD

pLDDT: mean 75.67, std 15.59, range [32.25, 95.31]

Solvent-accessible surface area (backbone atoms only — not comparable to full-atom values): 10097 Å² total; per-residue (Å²): 117,58,93,56,93,80,78,92,72,86,86,84,65,65,71,97,73,74,76,50,73,49,78,31,67,56,79,72,57,71,75,57,50,58,54,36,40,73,74,33,35,47,73,44,64,52,47,54,69,77,49,53,62,43,45,29,44,19,32,66,22,59,94,73,94,51,82,88,76,66,48,83,79,39,55,49,51,65,70,39,77,49,76,48,73,64,86,92,47,56,35,61,46,80,40,68,43,94,64,60,78,44,87,80,85,89,85,85,66,98,44,70,71,59,42,53,51,52,53,50,53,52,50,52,51,53,50,52,54,51,50,45,70,72,64,74,61,86,77,63,62,96,61,48,49,60,52,50,52,53,52,51,54,53,54,54,57,61,75,76,108

Radius of gyration: 24.76 Å; Cα contacts (8 Å, |Δi|>4): 159; chains: 1; bounding box: 63×28×77 Å